Protein AF-A0A6M0AR07-F1 (afdb_monomer)

Nearest PDB structures (foldseek):
  4bjn-assembly4_E  TM=3.474E-01  e=8.099E+00  Melampsora lini

Secondary structure (DSSP, 8-state):
----PPPPHHHHHHHHHHHHHHTS-----GGGGSS-HHHHHHHHHHGGG---S-HHHHHHHHHHHHSS-HHHHTT--SSPPPHHHHHHHHTTS---------

Foldseek 3Di:
DDPPDPDDPLRVVLVVVLVVQLPDDDPDDDPLPPAPSSLLVLLLVVVVVDPDPWSVVQQVVCCVVPVGGCSCPRNNRPDHDGPVSSVVVVVPDDPPDPPPPD

Radius of gyration: 15.18 Å; Cα contacts (8 Å, |Δi|>4): 70; chains: 1; bounding box: 34×40×38 Å

Structure (mmCIF, N/CA/C/O backbone):
data_AF-A0A6M0AR07-F1
#
_entry.id   AF-A0A6M0AR07-F1
#
loop_
_atom_site.group_PDB
_atom_site.id
_atom_site.type_symbol
_atom_site.label_atom_id
_atom_site.label_alt_id
_atom_site.label_comp_id
_atom_site.label_asym_id
_atom_site.label_entity_id
_atom_site.label_seq_id
_atom_site.pdbx_PDB_ins_code
_atom_site.Cartn_x
_atom_site.Cartn_y
_atom_site.Cartn_z
_atom_site.occupancy
_atom_site.B_iso_or_equiv
_atom_site.auth_seq_id
_atom_site.auth_comp_id
_atom_site.auth_asym_id
_atom_site.auth_atom_id
_atom_site.pdbx_PDB_model_num
ATOM 1 N N . MET A 1 1 ? -13.745 -26.220 -15.685 1.00 47.22 1 MET A N 1
ATOM 2 C CA . MET A 1 1 ? -12.640 -25.363 -16.169 1.00 47.22 1 MET A CA 1
ATOM 3 C C . MET A 1 1 ? -13.004 -23.914 -15.876 1.00 47.22 1 MET A C 1
ATOM 5 O O . MET A 1 1 ? -14.04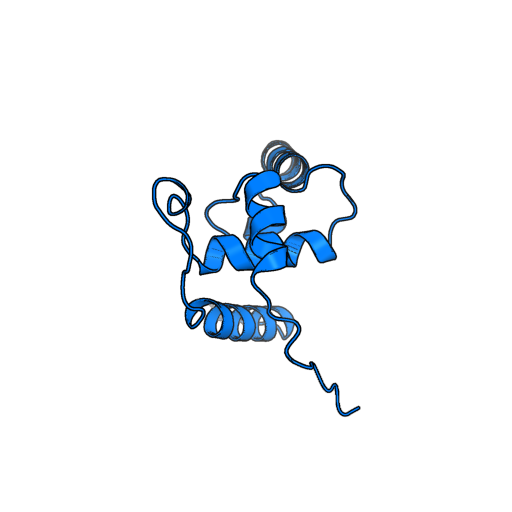8 -23.478 -16.341 1.00 47.22 1 MET A O 1
ATOM 9 N N . LYS A 1 2 ? -12.243 -23.192 -15.040 1.00 52.19 2 LYS A N 1
ATOM 10 C CA . LYS A 1 2 ? -12.496 -21.760 -14.802 1.00 52.19 2 LYS A CA 1
ATOM 11 C C . LYS A 1 2 ? -11.898 -20.974 -15.968 1.00 52.19 2 LYS A C 1
ATOM 13 O O . LYS A 1 2 ? -10.707 -21.097 -16.232 1.00 52.19 2 LYS A O 1
ATOM 18 N N . LEU A 1 3 ? -12.732 -20.218 -16.676 1.00 54.12 3 LEU A N 1
ATOM 19 C CA . LEU A 1 3 ? -12.303 -19.335 -17.754 1.00 54.12 3 LEU A CA 1
ATOM 20 C C . LEU A 1 3 ? -11.432 -18.227 -17.142 1.00 54.12 3 LEU A C 1
ATOM 22 O O . LEU A 1 3 ? -11.945 -17.340 -16.461 1.00 54.12 3 LEU A O 1
ATOM 26 N N . HIS A 1 4 ? -10.114 -18.299 -17.329 1.00 63.59 4 HIS A N 1
ATOM 27 C CA . HIS A 1 4 ? -9.230 -17.199 -16.960 1.00 63.59 4 HIS A CA 1
ATOM 28 C C . HIS A 1 4 ? -9.458 -16.063 -17.953 1.00 63.59 4 HIS A C 1
ATOM 30 O O . HIS A 1 4 ? -9.007 -16.118 -19.095 1.00 63.59 4 HIS A O 1
ATOM 36 N N . LYS A 1 5 ? -10.207 -15.045 -17.521 1.00 73.19 5 LYS A N 1
ATOM 37 C CA . LYS A 1 5 ? -10.316 -13.791 -18.262 1.00 73.19 5 LYS A CA 1
ATOM 38 C C . LYS A 1 5 ? -8.907 -13.188 -18.358 1.00 73.19 5 LYS A C 1
ATOM 40 O O . LYS A 1 5 ? -8.236 -13.119 -17.324 1.00 73.19 5 LYS A O 1
ATOM 45 N N . PRO A 1 6 ? -8.445 -12.779 -19.552 1.00 74.88 6 PRO A N 1
ATOM 46 C CA . PRO A 1 6 ? -7.173 -12.085 -19.659 1.00 74.88 6 PRO A CA 1
ATOM 47 C C . PRO A 1 6 ? -7.211 -10.822 -18.782 1.00 74.88 6 PRO A C 1
ATOM 49 O O . PRO A 1 6 ? -8.274 -10.193 -18.685 1.00 74.88 6 PRO A O 1
ATOM 52 N N . PRO A 1 7 ? -6.096 -10.476 -18.115 1.00 77.81 7 PRO A N 1
ATOM 53 C CA . PRO A 1 7 ? -6.031 -9.291 -17.270 1.00 77.81 7 PRO A CA 1
ATOM 54 C C . PRO A 1 7 ? -6.448 -8.056 -18.071 1.00 77.81 7 PRO A C 1
ATOM 56 O O . PRO A 1 7 ? -6.111 -7.924 -19.250 1.00 77.81 7 PRO A O 1
ATOM 59 N N . GLY A 1 8 ? -7.217 -7.168 -17.441 1.00 87.06 8 GLY A N 1
ATOM 60 C CA . GLY A 1 8 ? -7.562 -5.899 -18.066 1.00 87.06 8 GLY A CA 1
ATOM 61 C C . GLY A 1 8 ? -6.321 -5.023 -18.226 1.00 87.06 8 GLY A C 1
ATOM 62 O O . GLY A 1 8 ? -5.319 -5.213 -17.538 1.00 87.06 8 GLY A O 1
ATOM 63 N N . LEU A 1 9 ? -6.403 -4.005 -19.087 1.00 86.81 9 LEU A N 1
ATOM 64 C CA . LEU A 1 9 ? -5.317 -3.035 -19.287 1.00 86.81 9 LEU A CA 1
ATOM 65 C C . LEU A 1 9 ? -4.817 -2.442 -17.959 1.00 86.81 9 LEU A C 1
ATOM 67 O O . LEU A 1 9 ? -3.615 -2.296 -17.753 1.00 86.81 9 LEU A O 1
ATOM 71 N N . PHE A 1 10 ? -5.740 -2.136 -17.046 1.00 81.88 10 PHE A N 1
ATOM 72 C CA . PHE A 1 10 ? -5.403 -1.626 -15.722 1.00 81.88 10 PHE A CA 1
ATOM 73 C C . PHE A 1 10 ? -4.556 -2.623 -14.919 1.00 81.88 10 PHE A C 1
ATOM 75 O O . PHE A 1 10 ? -3.511 -2.247 -14.394 1.00 81.88 10 PHE A O 1
ATOM 82 N N . ASP A 1 11 ? -4.944 -3.900 -14.898 1.00 80.62 11 ASP A N 1
ATOM 83 C CA . ASP A 1 11 ? -4.202 -4.956 -14.202 1.00 80.62 11 ASP A CA 1
ATOM 84 C C . ASP A 1 11 ? -2.794 -5.124 -14.790 1.00 80.62 11 ASP A C 1
ATOM 86 O O . ASP A 1 11 ? -1.820 -5.286 -14.053 1.00 80.62 11 ASP A O 1
ATOM 90 N N . THR A 1 12 ? -2.661 -5.028 -16.118 1.00 86.75 12 THR A N 1
ATOM 91 C CA . THR A 1 12 ? -1.363 -5.066 -16.806 1.00 86.75 12 THR A CA 1
ATOM 92 C C . THR A 1 12 ? -0.472 -3.892 -16.401 1.00 86.75 12 THR A C 1
ATOM 94 O O . THR A 1 12 ? 0.696 -4.100 -16.065 1.00 86.75 12 THR A O 1
ATOM 97 N N . ILE A 1 13 ? -1.014 -2.670 -16.384 1.00 86.38 13 ILE A N 1
ATOM 98 C CA . ILE A 1 13 ? -0.274 -1.462 -15.990 1.00 86.38 13 ILE A CA 1
ATOM 99 C C . ILE A 1 13 ? 0.162 -1.557 -14.526 1.00 86.38 13 ILE A C 1
ATOM 101 O O . ILE A 1 13 ? 1.333 -1.330 -14.218 1.00 86.38 13 ILE A O 1
ATOM 105 N N . VAL A 1 14 ? -0.748 -1.944 -13.627 1.00 83.00 14 VAL A N 1
ATOM 106 C CA . VAL A 1 14 ? -0.440 -2.124 -12.203 1.00 83.00 14 VAL A CA 1
ATOM 107 C C . VAL A 1 14 ? 0.623 -3.204 -12.023 1.00 83.00 14 VAL A C 1
ATOM 109 O O . VAL A 1 14 ? 1.587 -2.986 -11.295 1.00 83.00 14 VAL A O 1
ATOM 112 N N . SER A 1 15 ? 0.523 -4.338 -12.720 1.00 84.56 15 SER A N 1
ATOM 113 C CA . SER A 1 15 ? 1.524 -5.408 -12.644 1.00 84.56 15 SER A CA 1
ATOM 114 C C . SER A 1 15 ? 2.910 -4.950 -13.106 1.00 84.56 15 SER A C 1
ATOM 116 O O . SER A 1 15 ? 3.908 -5.255 -12.450 1.00 84.56 15 SER A O 1
ATOM 118 N N . TYR A 1 16 ? 2.999 -4.207 -14.212 1.00 86.19 16 TYR A N 1
ATOM 119 C CA . TYR A 1 16 ? 4.270 -3.651 -14.683 1.00 86.19 16 TYR A CA 1
ATOM 120 C C . TYR A 1 16 ? 4.855 -2.661 -13.670 1.00 86.19 16 TYR A C 1
ATOM 122 O O . TYR A 1 16 ? 6.032 -2.744 -13.311 1.00 86.19 16 TYR A O 1
ATOM 130 N N . PHE A 1 17 ? 4.014 -1.770 -13.145 1.00 84.12 17 PHE A N 1
ATOM 131 C CA . PHE A 1 17 ? 4.416 -0.798 -12.138 1.00 84.12 17 PHE A CA 1
ATOM 132 C C . PHE A 1 17 ? 4.928 -1.479 -10.863 1.00 84.12 17 PHE A C 1
ATOM 134 O O . PHE A 1 17 ? 6.007 -1.143 -10.381 1.00 84.12 17 PHE A O 1
ATOM 141 N N . ARG A 1 18 ? 4.232 -2.510 -10.366 1.00 83.31 18 ARG A N 1
ATOM 142 C CA . ARG A 1 18 ? 4.674 -3.329 -9.223 1.00 83.31 18 ARG A CA 1
ATOM 143 C C . ARG A 1 18 ? 6.048 -3.950 -9.450 1.00 83.31 18 ARG A C 1
ATOM 145 O O . ARG A 1 18 ? 6.899 -3.885 -8.565 1.00 83.31 18 ARG A O 1
ATOM 152 N N . SER A 1 19 ? 6.287 -4.5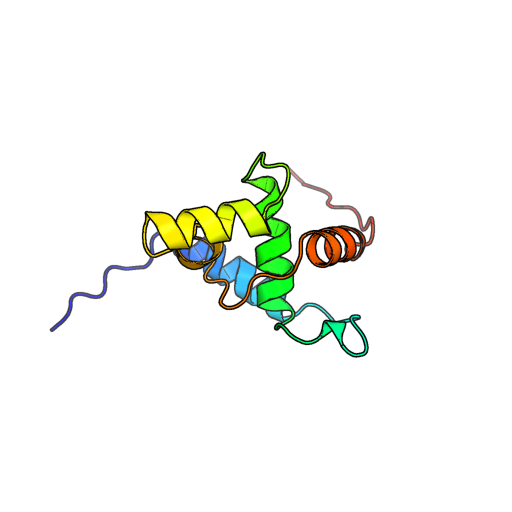11 -10.635 1.00 85.00 19 SER A N 1
ATOM 153 C CA . SER A 1 19 ? 7.595 -5.066 -11.006 1.00 85.00 19 SER A CA 1
ATOM 154 C C . SER A 1 19 ? 8.700 -4.009 -10.996 1.00 85.00 19 SER A C 1
ATOM 156 O O . SER A 1 19 ? 9.782 -4.269 -10.473 1.00 85.00 19 SER A O 1
ATOM 158 N N . CYS A 1 20 ? 8.419 -2.799 -11.487 1.00 85.19 20 CYS A N 1
ATOM 159 C CA . CYS A 1 20 ? 9.350 -1.675 -11.396 1.00 85.19 20 CYS A CA 1
ATOM 160 C C . CYS A 1 20 ? 9.644 -1.308 -9.930 1.00 85.19 20 CYS A C 1
ATOM 162 O O . CYS A 1 20 ? 10.805 -1.214 -9.532 1.00 85.19 20 CYS A O 1
ATOM 164 N N . LEU A 1 21 ? 8.612 -1.201 -9.085 1.00 82.69 21 LEU A N 1
ATOM 165 C CA . LEU A 1 21 ? 8.765 -0.837 -7.673 1.00 82.69 21 LEU A CA 1
ATOM 166 C C . LEU A 1 21 ? 9.558 -1.868 -6.855 1.00 82.69 21 LEU A C 1
ATOM 168 O O . LEU A 1 21 ? 10.295 -1.485 -5.948 1.00 82.69 21 LEU A O 1
ATOM 172 N N . LYS A 1 22 ? 9.466 -3.161 -7.189 1.00 80.38 22 LYS A N 1
ATOM 173 C CA . LYS A 1 22 ? 10.281 -4.220 -6.566 1.00 80.38 22 LYS A CA 1
ATOM 174 C C . LYS A 1 22 ? 11.784 -4.030 -6.782 1.00 80.38 22 LYS A C 1
ATOM 176 O O . LYS A 1 22 ? 12.568 -4.474 -5.950 1.00 80.38 22 LYS A O 1
ATOM 181 N N . SER A 1 23 ? 12.181 -3.383 -7.879 1.00 82.06 23 SER A N 1
ATOM 182 C CA . SER A 1 23 ? 13.590 -3.122 -8.200 1.00 82.06 23 SER A CA 1
ATOM 183 C C . SER A 1 23 ? 14.184 -1.931 -7.435 1.00 82.06 23 SER A C 1
ATOM 185 O O . SER A 1 23 ? 15.396 -1.713 -7.471 1.00 82.06 23 SER A O 1
ATOM 187 N N . LEU A 1 24 ? 13.355 -1.160 -6.717 1.00 81.81 24 LEU A N 1
ATOM 188 C CA . LEU A 1 24 ? 13.816 0.003 -5.970 1.00 81.81 24 LEU A CA 1
ATOM 189 C C . LEU A 1 24 ? 14.721 -0.404 -4.808 1.00 81.81 24 LEU A C 1
ATOM 191 O O . LEU A 1 24 ? 14.384 -1.253 -3.982 1.00 81.81 24 LEU A O 1
ATOM 195 N N . THR A 1 25 ? 15.857 0.282 -4.688 1.00 83.12 25 THR A N 1
ATOM 196 C CA . THR A 1 25 ? 16.735 0.142 -3.527 1.00 83.12 25 THR A CA 1
ATOM 197 C C . THR A 1 25 ? 16.016 0.606 -2.260 1.00 83.12 25 THR A C 1
ATOM 199 O O . THR A 1 25 ? 15.711 1.791 -2.101 1.00 83.12 25 THR A O 1
ATOM 202 N N . ASP A 1 26 ? 15.797 -0.311 -1.317 1.00 85.81 26 ASP A N 1
ATOM 203 C CA . ASP A 1 26 ? 15.189 0.021 -0.029 1.00 85.81 26 ASP A CA 1
ATOM 204 C C . ASP A 1 26 ? 16.202 0.715 0.898 1.00 85.81 26 ASP A C 1
ATOM 206 O O . ASP A 1 26 ? 16.987 0.079 1.607 1.00 85.81 26 ASP A O 1
ATOM 210 N N . LYS A 1 27 ? 16.171 2.052 0.895 1.00 84.50 27 LYS A N 1
ATOM 211 C CA . LYS A 1 27 ? 17.014 2.908 1.746 1.00 84.50 27 LYS A CA 1
ATOM 212 C C . LYS A 1 27 ? 16.487 3.055 3.179 1.00 84.50 27 LYS A C 1
ATOM 214 O O . LYS A 1 27 ? 17.143 3.702 3.999 1.00 84.50 27 LYS A O 1
ATOM 219 N N . ARG A 1 28 ? 15.312 2.497 3.508 1.00 88.25 28 ARG A N 1
ATOM 220 C CA . ARG A 1 28 ? 14.738 2.594 4.859 1.00 88.25 28 ARG A CA 1
ATOM 221 C C . ARG A 1 28 ? 15.613 1.822 5.843 1.00 88.25 28 ARG A C 1
ATOM 223 O O . ARG A 1 28 ? 16.232 0.817 5.501 1.00 88.25 28 ARG A O 1
ATOM 230 N N . LYS A 1 29 ? 15.662 2.275 7.096 1.00 84.19 29 LYS A N 1
ATOM 231 C CA . LYS A 1 29 ? 16.472 1.665 8.164 1.00 84.19 29 LYS A CA 1
ATOM 232 C C . LYS A 1 29 ? 15.635 1.412 9.419 1.00 84.19 29 LYS A C 1
ATOM 234 O O . LYS A 1 29 ? 14.609 2.060 9.634 1.00 84.19 29 LYS A O 1
ATOM 239 N N . GLY A 1 30 ? 16.089 0.474 10.252 1.00 84.81 30 GLY A N 1
ATOM 240 C CA . GLY A 1 30 ? 15.479 0.163 11.548 1.00 84.81 30 GLY A CA 1
ATOM 241 C C . GLY A 1 30 ? 14.007 -0.253 11.449 1.00 84.81 30 GLY A C 1
ATOM 242 O O . GLY A 1 30 ? 13.612 -0.991 10.547 1.00 84.81 30 GLY A O 1
ATOM 243 N N . LYS A 1 31 ? 13.176 0.258 12.366 1.00 80.69 31 LYS A N 1
ATOM 244 C CA . LYS A 1 31 ? 11.745 -0.092 12.492 1.00 80.69 31 LYS A CA 1
ATOM 245 C C . LYS A 1 31 ? 10.873 0.333 11.294 1.00 80.69 31 LYS A C 1
ATOM 247 O O . LYS A 1 31 ? 9.719 -0.076 11.210 1.00 80.69 31 LYS A O 1
ATOM 252 N N . ASN A 1 32 ? 11.410 1.098 10.338 1.00 78.25 32 ASN A N 1
ATOM 253 C CA . ASN A 1 32 ? 10.692 1.532 9.132 1.00 78.25 32 ASN A CA 1
ATOM 254 C C . ASN A 1 32 ? 10.573 0.450 8.039 1.00 78.25 32 ASN A C 1
ATOM 256 O O . ASN A 1 32 ? 10.004 0.717 6.985 1.00 78.25 32 ASN A O 1
ATOM 260 N N . LYS A 1 33 ? 11.070 -0.770 8.289 1.00 84.12 33 LYS A N 1
ATOM 261 C CA . LYS A 1 33 ? 10.957 -1.934 7.389 1.00 84.12 33 LYS A CA 1
ATOM 262 C C . LYS A 1 33 ? 9.797 -2.886 7.722 1.00 84.12 33 LYS A C 1
ATOM 264 O O . LYS A 1 33 ? 9.797 -4.026 7.280 1.00 84.12 33 LYS A O 1
ATOM 269 N N . ARG A 1 34 ? 8.799 -2.438 8.495 1.00 85.00 34 ARG A N 1
ATOM 270 C CA . ARG A 1 34 ? 7.616 -3.253 8.855 1.00 85.00 34 ARG A CA 1
ATOM 271 C C . ARG A 1 34 ? 6.814 -3.743 7.635 1.00 85.00 34 ARG A C 1
ATOM 273 O O . ARG A 1 34 ? 6.121 -4.747 7.732 1.00 85.00 34 ARG A O 1
ATOM 280 N N . TYR A 1 35 ? 6.925 -3.042 6.509 1.00 85.00 35 TYR A N 1
ATOM 281 C CA . TYR A 1 35 ? 6.232 -3.335 5.254 1.00 85.00 35 TYR A CA 1
ATOM 282 C C . TYR A 1 35 ? 7.241 -3.451 4.113 1.00 85.00 35 TYR A C 1
ATOM 284 O O . TYR A 1 35 ? 8.299 -2.807 4.155 1.00 85.00 35 TYR A O 1
ATOM 292 N N . THR A 1 36 ? 6.908 -4.218 3.075 1.00 87.19 36 THR A N 1
ATOM 293 C CA . THR A 1 36 ? 7.770 -4.355 1.893 1.00 87.19 36 THR A CA 1
ATOM 294 C C . THR A 1 36 ? 7.978 -2.999 1.208 1.00 87.19 36 THR A C 1
ATOM 296 O O . THR A 1 36 ? 7.188 -2.068 1.386 1.00 87.19 36 THR A O 1
ATOM 299 N N . MET A 1 37 ? 9.078 -2.844 0.465 1.00 87.00 37 MET A N 1
ATOM 300 C CA . MET A 1 37 ? 9.325 -1.607 -0.290 1.00 87.00 37 MET A CA 1
ATOM 301 C C . MET A 1 37 ? 8.257 -1.402 -1.374 1.00 87.00 37 MET A C 1
ATOM 303 O O . MET A 1 37 ? 7.830 -0.275 -1.612 1.00 87.00 37 MET A O 1
ATOM 307 N N . GLU A 1 38 ? 7.770 -2.501 -1.952 1.00 86.44 38 GLU A N 1
ATOM 308 C CA . GLU A 1 38 ? 6.656 -2.530 -2.900 1.00 86.44 38 GLU A CA 1
ATOM 309 C C . GLU A 1 38 ? 5.364 -1.981 -2.276 1.00 86.44 38 GLU A C 1
ATOM 311 O O . GLU A 1 38 ? 4.816 -1.011 -2.795 1.00 86.44 38 GLU A O 1
ATOM 316 N N . ASP A 1 39 ? 4.913 -2.521 -1.135 1.00 86.00 39 ASP A N 1
ATOM 317 C CA . ASP A 1 39 ? 3.699 -2.043 -0.447 1.00 86.00 39 ASP A CA 1
ATOM 318 C C . ASP A 1 39 ? 3.814 -0.558 -0.077 1.00 86.00 39 ASP A C 1
ATOM 320 O O . ASP A 1 39 ? 2.854 0.211 -0.183 1.00 86.00 39 ASP A O 1
ATOM 324 N N . ALA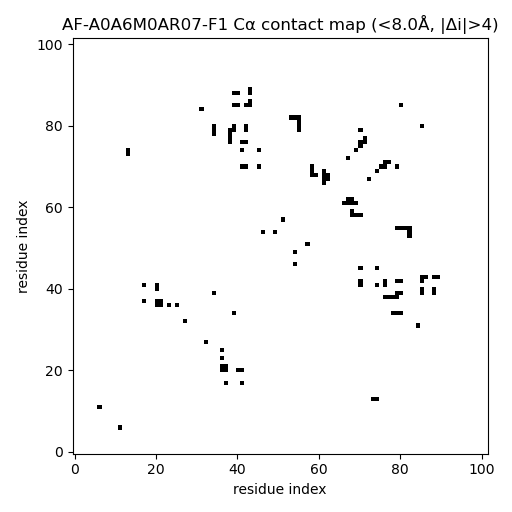 A 1 40 ? 5.009 -0.139 0.341 1.00 87.81 40 ALA A N 1
ATOM 325 C CA . ALA A 1 40 ? 5.275 1.229 0.744 1.00 87.81 40 ALA A CA 1
ATOM 326 C C . ALA A 1 40 ? 5.207 2.204 -0.445 1.00 87.81 40 ALA A C 1
ATOM 328 O O . ALA A 1 40 ? 4.564 3.250 -0.349 1.00 87.81 40 ALA A O 1
ATOM 329 N N . ALA A 1 41 ? 5.825 1.849 -1.572 1.00 87.12 41 ALA A N 1
ATOM 330 C CA . ALA A 1 41 ? 5.814 2.666 -2.779 1.00 87.12 41 ALA A CA 1
ATOM 331 C C . ALA A 1 41 ? 4.433 2.700 -3.455 1.00 87.12 41 ALA A C 1
ATOM 333 O O . ALA A 1 41 ? 3.984 3.771 -3.858 1.00 87.12 41 ALA A O 1
ATOM 334 N N . LEU A 1 42 ? 3.715 1.571 -3.505 1.00 87.31 42 LEU A N 1
ATOM 335 C CA . LEU A 1 42 ? 2.332 1.520 -3.996 1.00 87.31 42 LEU A CA 1
ATOM 336 C C . LEU A 1 42 ? 1.398 2.385 -3.145 1.00 87.31 42 LEU A C 1
ATOM 338 O O . LEU A 1 42 ? 0.558 3.104 -3.682 1.00 87.31 42 LEU A O 1
ATOM 342 N N . SER A 1 43 ? 1.573 2.370 -1.821 1.00 84.69 43 SER A N 1
ATOM 343 C CA . SER A 1 43 ? 0.801 3.233 -0.920 1.00 84.69 43 SER A CA 1
ATOM 344 C C . SER A 1 43 ? 1.084 4.715 -1.167 1.00 84.69 43 SER A C 1
ATOM 346 O O . SER A 1 43 ? 0.157 5.519 -1.183 1.00 84.69 43 SER A O 1
ATOM 348 N N . ALA A 1 44 ? 2.347 5.084 -1.402 1.00 85.12 44 ALA A N 1
ATOM 349 C CA . ALA A 1 44 ? 2.709 6.458 -1.742 1.00 85.12 44 ALA A CA 1
ATOM 350 C C . ALA A 1 44 ? 2.139 6.902 -3.093 1.00 85.12 44 ALA A C 1
ATOM 352 O O . ALA A 1 44 ? 1.674 8.034 -3.212 1.00 85.12 44 ALA A O 1
ATOM 353 N N . PHE A 1 45 ? 2.110 6.003 -4.078 1.00 82.81 45 PHE A N 1
ATOM 354 C CA . PHE A 1 45 ? 1.464 6.252 -5.361 1.00 82.81 45 PHE A CA 1
ATOM 355 C C . PHE A 1 45 ? -0.051 6.455 -5.214 1.00 82.81 45 PHE A C 1
ATOM 357 O O . PHE A 1 45 ? -0.611 7.374 -5.806 1.00 82.81 45 PHE A O 1
ATOM 364 N N . GLY A 1 46 ? -0.707 5.656 -4.367 1.00 77.88 46 GLY A N 1
ATOM 365 C CA . GLY A 1 46 ? -2.144 5.756 -4.109 1.00 77.88 46 GLY A CA 1
ATOM 366 C C . GLY A 1 46 ? -2.598 7.140 -3.630 1.00 77.88 46 GLY A C 1
ATOM 367 O O . GLY A 1 46 ? -3.704 7.557 -3.968 1.00 77.88 46 GLY A O 1
ATOM 368 N N . VAL A 1 47 ? -1.739 7.886 -2.922 1.00 76.81 47 VAL A N 1
ATOM 369 C CA . VAL A 1 47 ? -2.040 9.254 -2.460 1.00 76.81 47 VAL A CA 1
ATOM 370 C C . VAL A 1 47 ? -2.343 10.209 -3.615 1.00 76.81 47 VAL A C 1
ATOM 372 O O . VAL A 1 47 ? -3.210 11.065 -3.464 1.00 76.81 47 VAL A O 1
ATOM 375 N N . PHE A 1 48 ? -1.704 10.050 -4.780 1.00 74.38 48 PHE A N 1
ATOM 376 C CA . PHE A 1 48 ? -1.968 10.909 -5.944 1.00 74.38 48 PHE A CA 1
A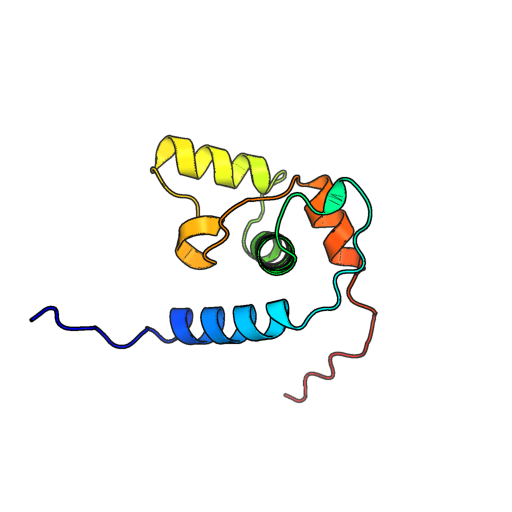TOM 377 C C . PHE A 1 48 ? -3.406 10.783 -6.471 1.00 74.38 48 PHE A C 1
ATOM 379 O O . PHE A 1 48 ? -3.896 11.694 -7.133 1.00 74.38 48 PHE A O 1
ATOM 386 N N . PHE A 1 49 ? -4.097 9.685 -6.152 1.00 68.94 49 PHE A N 1
ATOM 387 C CA . PHE A 1 49 ? -5.455 9.395 -6.620 1.00 68.94 49 PHE A CA 1
ATOM 388 C C . PHE A 1 49 ? -6.528 9.663 -5.563 1.00 68.94 49 PHE A C 1
ATOM 390 O O . PHE A 1 49 ? -7.717 9.507 -5.834 1.00 68.94 49 PHE A O 1
ATOM 397 N N . THR A 1 50 ? -6.137 10.060 -4.352 1.00 64.75 50 THR A N 1
ATOM 398 C CA . THR A 1 50 ? -7.062 10.260 -3.233 1.00 64.75 50 THR A CA 1
ATOM 399 C C . THR A 1 50 ? -6.845 11.632 -2.605 1.00 64.75 50 THR A C 1
ATOM 401 O O . THR A 1 50 ? -5.863 11.854 -1.898 1.00 64.75 50 THR A O 1
ATOM 404 N N . GLN A 1 51 ? -7.784 12.554 -2.813 1.00 65.06 51 GLN A N 1
ATOM 405 C CA . GLN A 1 51 ? -7.771 13.880 -2.186 1.00 65.06 51 GLN A CA 1
ATOM 406 C C . GLN A 1 51 ? -8.315 13.804 -0.753 1.00 65.06 51 GLN A C 1
ATOM 408 O O . GLN A 1 51 ? -9.402 14.289 -0.450 1.00 65.06 51 GLN A O 1
ATOM 413 N N . THR A 1 52 ? -7.584 13.135 0.136 1.00 70.00 52 THR A N 1
ATOM 414 C CA . THR A 1 52 ? -7.994 12.949 1.535 1.00 70.00 52 THR A CA 1
ATOM 415 C C . THR A 1 52 ? -6.895 13.410 2.490 1.00 70.00 52 THR A C 1
ATOM 417 O O . THR A 1 52 ? -5.734 13.081 2.243 1.00 70.00 52 THR A O 1
ATOM 420 N N . PRO A 1 53 ? -7.222 14.084 3.613 1.00 76.31 53 PRO A N 1
ATOM 421 C CA . PRO A 1 53 ? -6.223 14.551 4.585 1.00 76.31 53 PRO A CA 1
ATOM 422 C C . PRO A 1 53 ? -5.352 13.437 5.194 1.00 76.31 53 PRO A C 1
ATOM 424 O O . PRO A 1 53 ? -4.208 13.674 5.581 1.00 76.31 53 PRO A O 1
ATOM 427 N N . SER A 1 54 ? -5.884 12.213 5.270 1.00 85.88 54 SER A N 1
ATOM 428 C CA . SER A 1 54 ? -5.160 11.007 5.673 1.00 85.88 54 SER A CA 1
ATOM 429 C C . SER A 1 54 ? -5.532 9.863 4.738 1.00 85.88 54 SER A C 1
ATOM 431 O O . SER A 1 54 ? -6.681 9.413 4.712 1.00 85.88 54 SER A O 1
ATOM 433 N N . PHE A 1 55 ? -4.541 9.387 3.987 1.00 87.00 55 PHE A N 1
ATOM 434 C CA . PHE A 1 55 ? -4.684 8.226 3.122 1.00 87.00 55 PHE A CA 1
ATOM 435 C C . PHE A 1 55 ? -4.990 6.991 3.961 1.00 87.00 55 PHE A C 1
ATOM 437 O O . PHE A 1 55 ? -5.948 6.274 3.683 1.00 87.00 55 PHE A O 1
ATOM 444 N N . LEU A 1 56 ? -4.228 6.773 5.039 1.00 90.00 56 LEU A N 1
ATOM 445 C CA . LEU A 1 56 ? -4.410 5.598 5.887 1.00 90.00 56 LEU A CA 1
ATOM 446 C C . LEU A 1 56 ? -5.807 5.562 6.523 1.00 90.00 56 LEU A C 1
ATOM 448 O O . LEU A 1 56 ? -6.442 4.507 6.535 1.00 90.00 56 LEU A O 1
ATOM 452 N N . ALA A 1 57 ? -6.300 6.691 7.043 1.00 89.75 57 ALA A N 1
ATOM 453 C CA . ALA A 1 57 ? -7.631 6.750 7.642 1.00 89.75 57 ALA A CA 1
ATOM 454 C C . ALA A 1 57 ? -8.721 6.455 6.607 1.00 89.75 57 ALA A C 1
ATOM 456 O O . ALA A 1 57 ? -9.630 5.673 6.887 1.00 89.75 57 ALA A O 1
ATOM 457 N N . TYR A 1 58 ? -8.594 7.012 5.400 1.00 90.19 58 TYR A N 1
ATOM 458 C CA . TYR A 1 58 ? -9.547 6.776 4.323 1.00 90.19 58 TYR A CA 1
ATOM 459 C C . TYR A 1 58 ? -9.591 5.303 3.892 1.00 90.19 58 TYR A C 1
ATOM 461 O O . TYR A 1 58 ? -10.673 4.720 3.807 1.00 90.19 58 TYR A O 1
ATOM 469 N N . GLN A 1 59 ? -8.430 4.665 3.695 1.00 92.50 59 GLN A N 1
ATOM 470 C CA . GLN A 1 59 ? -8.378 3.246 3.325 1.00 92.50 59 GLN A CA 1
ATOM 471 C C . GLN A 1 59 ? -8.960 2.352 4.432 1.00 92.50 59 GLN A C 1
ATOM 473 O O . GLN A 1 59 ? -9.756 1.463 4.139 1.00 92.50 59 GLN A O 1
ATOM 478 N N . ARG A 1 60 ? -8.657 2.634 5.709 1.00 92.81 60 ARG A N 1
ATOM 479 C CA . ARG A 1 60 ? -9.232 1.904 6.857 1.00 92.81 60 ARG A CA 1
ATOM 480 C C . ARG A 1 60 ? -10.745 2.067 6.964 1.00 92.81 60 ARG A C 1
ATOM 482 O O . ARG A 1 60 ? -11.450 1.110 7.271 1.00 92.81 60 ARG A O 1
ATOM 489 N N . GLN A 1 61 ? -11.260 3.271 6.725 1.00 92.75 61 GLN A N 1
ATOM 490 C CA . GLN A 1 61 ? -12.701 3.512 6.713 1.00 92.75 61 GLN A CA 1
ATOM 491 C C . GLN A 1 61 ? -13.381 2.739 5.577 1.00 92.75 61 GLN A C 1
ATOM 493 O O . GLN A 1 61 ? -14.459 2.173 5.771 1.00 92.75 61 GLN A O 1
ATOM 498 N N . MET A 1 62 ? -12.758 2.696 4.399 1.00 91.50 62 MET A N 1
ATOM 499 C CA . MET A 1 62 ? -13.273 1.942 3.262 1.00 91.50 62 MET A CA 1
ATOM 500 C C . MET A 1 62 ? -13.287 0.439 3.545 1.00 91.50 62 MET A C 1
ATOM 502 O O . MET A 1 62 ? -14.313 -0.198 3.340 1.00 91.50 62 MET A O 1
ATOM 506 N N . GLU A 1 63 ? -12.213 -0.103 4.118 1.00 92.62 63 GLU A N 1
ATOM 507 C CA . GLU A 1 63 ? -12.153 -1.504 4.542 1.00 92.62 63 GLU A CA 1
ATOM 508 C C . GLU A 1 63 ? -13.241 -1.827 5.577 1.00 92.62 63 GLU A C 1
ATOM 510 O O . GLU A 1 63 ? -13.979 -2.795 5.414 1.00 92.62 63 GLU A O 1
ATOM 515 N N . LYS A 1 64 ? -13.446 -0.963 6.582 1.00 93.12 64 LYS A N 1
ATOM 516 C CA . LYS A 1 64 ? -14.513 -1.143 7.582 1.00 93.12 64 LYS A CA 1
ATOM 517 C C . LYS A 1 64 ? -15.924 -1.095 6.981 1.00 93.12 64 LYS A C 1
ATOM 519 O O . LYS A 1 64 ? -16.810 -1.791 7.462 1.00 93.12 64 LYS A O 1
ATOM 524 N N . SER A 1 65 ? -16.155 -0.243 5.982 1.00 92.12 65 SER A N 1
ATOM 525 C CA . SER A 1 65 ? -17.493 -0.021 5.408 1.00 92.12 65 SER A CA 1
ATOM 526 C C . SER A 1 65 ? -17.832 -0.944 4.237 1.00 92.12 65 SER A C 1
ATOM 528 O O . SER A 1 65 ? -19.006 -1.225 4.017 1.00 92.12 65 SER A O 1
ATOM 530 N N . LYS A 1 66 ? -16.830 -1.406 3.484 1.00 90.31 66 LYS A N 1
ATOM 531 C CA . LYS A 1 66 ? -17.000 -2.162 2.231 1.00 90.31 66 LYS A CA 1
ATOM 532 C C . LYS A 1 66 ? -16.264 -3.504 2.209 1.00 90.31 66 LYS A C 1
ATOM 534 O O . LYS A 1 66 ? -16.349 -4.218 1.216 1.00 90.31 66 LYS A O 1
ATOM 539 N N . GLY A 1 67 ? -15.519 -3.842 3.261 1.00 91.06 67 GLY A N 1
ATOM 540 C CA . GLY A 1 67 ? -14.731 -5.073 3.373 1.00 91.06 67 GLY A CA 1
ATOM 541 C C . GLY A 1 67 ? -13.379 -5.037 2.655 1.00 91.06 67 GLY A C 1
ATOM 542 O O . GLY A 1 67 ? -12.530 -5.874 2.938 1.00 91.06 67 GLY A O 1
ATOM 543 N N . LEU A 1 68 ? -13.158 -4.073 1.755 1.00 89.25 68 LEU A N 1
ATOM 544 C CA . LEU A 1 68 ? -11.904 -3.866 1.029 1.00 89.25 68 LEU A CA 1
ATOM 545 C C . LEU A 1 68 ? -11.657 -2.373 0.802 1.00 89.25 68 LEU A C 1
ATOM 547 O O . LEU A 1 68 ? -12.595 -1.587 0.665 1.00 89.25 68 LEU A O 1
ATOM 551 N N . SER A 1 69 ? -10.385 -1.997 0.731 1.00 92.44 69 SER A N 1
ATOM 552 C CA . SER A 1 69 ? -9.923 -0.646 0.411 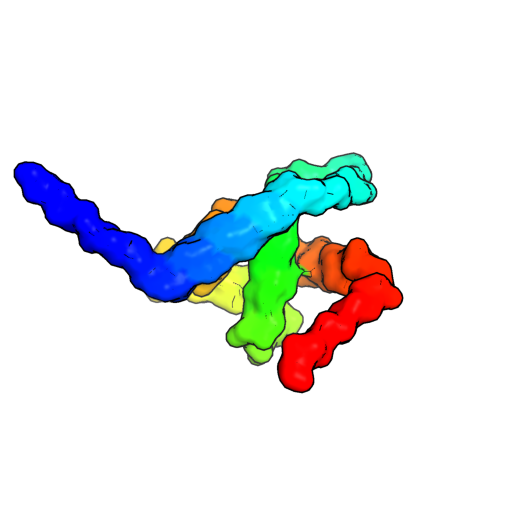1.00 92.44 69 SER A CA 1
ATOM 553 C C . SER A 1 69 ? -9.414 -0.538 -1.031 1.00 92.44 69 SER A C 1
ATOM 555 O O . SER A 1 69 ? -8.999 -1.535 -1.623 1.00 92.44 69 SER A O 1
ATOM 557 N N . ASN A 1 70 ? -9.362 0.678 -1.585 1.00 88.69 70 ASN A N 1
ATOM 558 C CA . ASN A 1 70 ? -8.760 0.928 -2.901 1.00 88.69 70 ASN A CA 1
ATOM 559 C C . ASN A 1 70 ? -7.285 0.499 -2.942 1.00 88.69 70 ASN A C 1
ATOM 561 O O . ASN A 1 70 ? -6.814 -0.007 -3.958 1.00 88.69 70 ASN A O 1
ATOM 565 N N . ALA A 1 71 ? -6.553 0.677 -1.837 1.00 88.00 71 ALA A N 1
ATOM 566 C CA . ALA A 1 71 ? -5.171 0.217 -1.718 1.00 88.00 71 ALA A CA 1
ATOM 567 C C . ALA A 1 71 ? -5.052 -1.300 -1.951 1.00 88.00 71 ALA A C 1
ATOM 569 O O . ALA A 1 71 ? -4.157 -1.743 -2.671 1.00 88.00 71 ALA A 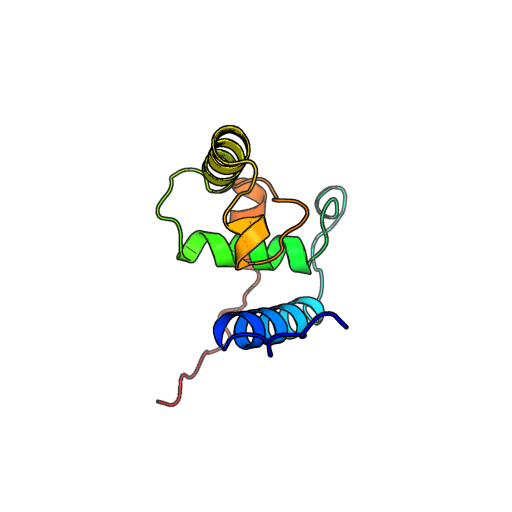O 1
ATOM 570 N N . GLN A 1 72 ? -5.983 -2.086 -1.408 1.00 90.00 72 GLN A N 1
ATOM 571 C CA . GLN A 1 72 ? -6.027 -3.536 -1.599 1.00 90.00 72 GLN A CA 1
ATOM 572 C C . GLN A 1 72 ? -6.540 -3.914 -2.993 1.00 90.00 72 GLN A C 1
ATOM 574 O O . GLN A 1 72 ? -5.918 -4.725 -3.668 1.00 90.00 72 GLN A O 1
ATOM 579 N N . SER A 1 73 ? -7.653 -3.339 -3.452 1.00 87.38 73 SER A N 1
ATOM 580 C CA . SER A 1 73 ? -8.314 -3.802 -4.678 1.00 87.38 73 SER A CA 1
ATOM 581 C C . SER A 1 73 ? -7.671 -3.291 -5.967 1.00 87.38 73 SER A C 1
ATOM 583 O O . SER A 1 73 ? -7.598 -4.038 -6.935 1.00 87.38 73 SER A O 1
ATOM 585 N N . LEU A 1 74 ? -7.213 -2.035 -6.000 1.00 84.12 74 LEU A N 1
ATOM 586 C CA . LEU A 1 74 ? -6.650 -1.422 -7.210 1.00 84.12 74 LEU A CA 1
ATOM 587 C C . LEU A 1 74 ? -5.143 -1.628 -7.311 1.00 84.12 74 LEU A C 1
ATOM 589 O O . LEU A 1 74 ? -4.611 -1.806 -8.401 1.00 84.12 74 LEU A O 1
ATOM 593 N N . PHE A 1 75 ? -4.448 -1.584 -6.176 1.00 83.31 75 PHE A N 1
ATOM 594 C CA . PHE A 1 75 ? -2.986 -1.595 -6.151 1.00 83.31 75 PHE A CA 1
ATOM 595 C C . PHE A 1 75 ? -2.414 -2.883 -5.547 1.00 83.31 75 PHE A C 1
ATOM 597 O O . PHE A 1 75 ? -1.230 -3.168 -5.725 1.00 83.31 75 PHE A O 1
ATOM 604 N N . GLY A 1 76 ? -3.238 -3.696 -4.874 1.00 84.50 76 GLY A N 1
ATOM 605 C CA . GLY A 1 76 ? -2.823 -4.935 -4.215 1.00 84.50 76 GLY A CA 1
ATOM 606 C C . GLY A 1 76 ? -1.805 -4.710 -3.098 1.00 84.50 76 GLY A C 1
ATOM 607 O O . GLY A 1 76 ? -0.860 -5.491 -2.964 1.00 84.50 76 GLY A O 1
ATOM 608 N N . VAL A 1 77 ? -1.965 -3.617 -2.349 1.00 88.44 77 VAL A N 1
ATOM 609 C CA . VAL A 1 77 ? -1.205 -3.325 -1.131 1.00 88.44 77 VAL A CA 1
ATOM 610 C C . VAL A 1 77 ? -1.696 -4.239 -0.015 1.00 88.44 77 VAL A C 1
ATOM 612 O O . VAL A 1 77 ? -2.885 -4.244 0.303 1.00 88.44 77 VAL A O 1
ATOM 615 N N . HIS A 1 78 ? -0.781 -4.973 0.615 1.00 88.12 78 HIS A N 1
ATOM 616 C CA . HIS A 1 78 ? -1.128 -5.890 1.707 1.00 88.12 78 HIS A CA 1
ATOM 617 C C . HIS A 1 78 ? -1.089 -5.205 3.070 1.00 88.12 78 HIS A C 1
ATOM 619 O O . HIS A 1 78 ? -1.874 -5.526 3.959 1.00 88.12 78 HIS A O 1
ATOM 625 N N . GLN A 1 79 ? -0.165 -4.260 3.249 1.00 88.06 79 GLN A N 1
ATOM 626 C CA . GLN A 1 79 ? -0.029 -3.501 4.483 1.00 88.06 79 GLN A CA 1
ATOM 627 C C . GLN A 1 79 ? 0.225 -2.025 4.180 1.00 88.06 79 GLN A C 1
ATOM 629 O O . GLN A 1 79 ? 1.204 -1.670 3.526 1.00 88.06 79 GLN A O 1
ATOM 634 N N . ILE A 1 80 ? -0.657 -1.164 4.683 1.00 89.12 80 ILE A N 1
ATOM 635 C CA . ILE A 1 80 ? -0.639 0.273 4.397 1.00 89.12 80 ILE A CA 1
ATOM 636 C C . ILE A 1 80 ? 0.197 0.995 5.473 1.00 89.12 80 ILE A C 1
ATOM 638 O O . ILE A 1 80 ? -0.146 0.914 6.660 1.00 89.12 80 ILE A O 1
ATOM 642 N N . PRO A 1 81 ? 1.285 1.706 5.111 1.00 88.19 81 PRO A N 1
ATOM 643 C CA . PRO A 1 81 ? 2.070 2.497 6.056 1.00 88.19 81 PRO A CA 1
ATOM 644 C C . PRO A 1 81 ? 1.294 3.687 6.638 1.00 88.19 81 PRO A C 1
ATOM 646 O O . PRO A 1 81 ? 0.234 4.067 6.144 1.00 88.19 81 PRO A O 1
ATOM 649 N N . SER A 1 82 ? 1.834 4.310 7.691 1.00 88.31 82 SER A N 1
ATOM 650 C CA . SER A 1 82 ? 1.253 5.550 8.225 1.00 88.31 82 SER A CA 1
ATOM 651 C C . SER A 1 82 ? 1.432 6.721 7.263 1.00 88.31 82 SER A C 1
ATOM 653 O O . SER A 1 82 ? 2.384 6.747 6.484 1.00 88.31 82 SER A O 1
ATOM 655 N N . ASP A 1 83 ? 0.576 7.741 7.363 1.00 85.94 83 ASP A N 1
ATOM 656 C CA . ASP A 1 83 ? 0.670 8.925 6.498 1.00 85.94 83 ASP A CA 1
ATOM 657 C C . ASP A 1 83 ? 2.039 9.621 6.596 1.00 85.94 83 ASP A C 1
ATOM 659 O O . ASP A 1 83 ? 2.566 10.110 5.600 1.00 85.94 83 ASP A O 1
ATOM 663 N N . ASN A 1 84 ? 2.662 9.618 7.780 1.00 84.44 84 ASN A N 1
ATOM 664 C CA . ASN A 1 84 ? 4.014 10.153 7.968 1.00 84.44 84 ASN A CA 1
ATOM 665 C C . ASN A 1 84 ? 5.070 9.335 7.213 1.00 84.44 84 ASN A C 1
ATOM 667 O O . ASN A 1 84 ? 5.977 9.908 6.614 1.00 84.44 84 ASN A O 1
ATOM 671 N N . GLN A 1 85 ? 4.954 8.005 7.217 1.00 83.69 85 GLN A N 1
ATOM 672 C CA . GLN A 1 85 ? 5.851 7.137 6.454 1.00 83.69 85 GLN A CA 1
ATOM 673 C C . GLN A 1 85 ? 5.615 7.292 4.951 1.00 83.69 85 GLN A C 1
ATOM 675 O O . GLN A 1 85 ? 6.580 7.356 4.199 1.00 83.69 85 GLN A O 1
ATOM 680 N N . ILE A 1 86 ? 4.358 7.421 4.524 1.00 85.56 86 ILE A N 1
ATOM 681 C CA . ILE A 1 86 ? 4.007 7.680 3.127 1.00 85.56 86 ILE A CA 1
ATOM 682 C C . ILE A 1 86 ? 4.621 9.003 2.646 1.00 85.56 86 ILE A C 1
ATOM 684 O O . ILE A 1 86 ? 5.282 9.024 1.610 1.00 85.56 86 ILE A O 1
ATOM 688 N N . ARG A 1 87 ? 4.504 10.087 3.424 1.00 82.56 87 ARG A N 1
ATOM 689 C CA . ARG A 1 87 ? 5.149 11.375 3.109 1.00 82.56 87 ARG A CA 1
ATOM 690 C C . ARG A 1 87 ? 6.673 11.282 3.051 1.00 82.56 87 ARG A C 1
ATOM 692 O O . ARG A 1 87 ? 7.285 11.837 2.147 1.00 82.56 87 ARG A O 1
ATOM 699 N N . ALA A 1 88 ? 7.297 10.542 3.966 1.00 80.38 88 ALA A N 1
ATOM 700 C CA . ALA A 1 88 ? 8.747 10.346 3.952 1.00 80.38 88 ALA A CA 1
ATOM 701 C C . ALA A 1 88 ? 9.239 9.604 2.691 1.00 80.38 88 ALA A C 1
ATOM 703 O O . ALA A 1 88 ? 10.364 9.822 2.247 1.00 80.38 88 ALA A O 1
ATOM 704 N N . LEU A 1 89 ? 8.400 8.749 2.095 1.00 75.25 89 LEU A N 1
ATOM 705 C CA . LEU A 1 89 ? 8.709 8.032 0.855 1.00 75.25 89 LEU A CA 1
ATOM 706 C C . LEU A 1 89 ? 8.617 8.924 -0.388 1.00 75.25 89 LEU A C 1
ATOM 708 O O . LEU A 1 89 ? 9.332 8.680 -1.357 1.00 75.25 89 LEU A O 1
ATOM 712 N N . GLN A 1 90 ? 7.796 9.978 -0.354 1.00 66.69 90 GLN A N 1
ATOM 713 C CA . GLN A 1 90 ? 7.662 10.933 -1.461 1.00 66.69 90 GLN A CA 1
ATOM 714 C C . GLN A 1 90 ? 8.964 11.717 -1.715 1.00 66.69 90 GLN A C 1
ATOM 716 O O . GLN A 1 90 ? 9.209 12.145 -2.837 1.00 66.69 90 GLN A O 1
ATOM 721 N N . GLY A 1 91 ? 9.842 11.836 -0.710 1.00 59.22 91 GLY A N 1
ATOM 722 C CA . GLY A 1 91 ? 11.168 12.457 -0.835 1.00 59.22 91 GLY A CA 1
ATOM 723 C C . GLY A 1 91 ? 12.289 11.531 -1.330 1.00 59.22 91 GLY A C 1
ATOM 724 O O . GLY A 1 91 ? 13.435 11.964 -1.412 1.00 59.22 91 GLY A O 1
ATOM 725 N N . LEU A 1 92 ? 12.007 10.254 -1.628 1.00 52.69 92 LEU A N 1
ATOM 726 C CA . LEU A 1 92 ? 13.027 9.286 -2.070 1.00 52.69 92 LEU A CA 1
ATOM 727 C C . LEU A 1 92 ? 13.243 9.253 -3.585 1.00 52.69 92 LEU A C 1
ATOM 729 O O . LEU A 1 92 ? 14.170 8.580 -4.039 1.00 52.69 92 LEU A O 1
ATOM 733 N N . CYS A 1 93 ? 12.435 9.980 -4.356 1.00 46.28 93 CYS A N 1
ATOM 734 C CA . CYS A 1 93 ? 12.721 10.230 -5.759 1.00 46.28 93 CYS A CA 1
ATOM 735 C C . CYS A 1 93 ? 13.745 11.376 -5.822 1.00 46.28 93 CYS A C 1
ATOM 737 O O . CYS A 1 93 ? 13.403 12.498 -5.444 1.00 46.28 93 CYS A O 1
ATOM 739 N N . PRO A 1 94 ? 14.999 11.154 -6.266 1.00 43.72 94 PRO A N 1
ATOM 740 C CA . PRO A 1 94 ? 15.841 12.278 -6.648 1.00 43.72 94 PRO A CA 1
ATOM 741 C C . PRO A 1 94 ? 15.085 13.065 -7.722 1.00 43.72 94 PRO A C 1
ATOM 743 O O . PRO A 1 94 ? 14.349 12.464 -8.510 1.00 43.72 94 PRO A O 1
ATOM 746 N N . ALA A 1 95 ? 15.288 14.379 -7.802 1.00 44.84 95 ALA A N 1
ATOM 747 C CA . ALA A 1 95 ? 14.895 15.183 -8.959 1.00 44.84 95 ALA A CA 1
ATOM 748 C C . ALA A 1 95 ? 15.734 14.776 -10.194 1.00 44.84 95 ALA A C 1
ATOM 750 O O . ALA A 1 95 ? 16.516 15.546 -10.739 1.00 44.84 95 ALA A O 1
ATOM 751 N N . GLY A 1 96 ? 15.634 13.514 -10.600 1.00 44.06 96 GLY A N 1
ATOM 752 C CA . GLY A 1 96 ? 16.231 12.933 -11.784 1.00 44.06 96 GLY A CA 1
ATOM 753 C C . GLY A 1 96 ? 15.211 13.011 -12.899 1.00 44.06 96 GLY A C 1
ATOM 754 O O . GLY A 1 96 ? 14.481 12.058 -13.131 1.00 44.06 96 GLY A O 1
ATOM 755 N N . ARG A 1 97 ? 15.139 14.198 -13.507 1.00 41.69 97 ARG A N 1
ATOM 756 C CA . ARG A 1 97 ? 14.688 14.480 -14.873 1.00 41.69 97 ARG A CA 1
ATOM 757 C C . ARG A 1 97 ? 13.783 13.389 -15.481 1.00 41.69 97 ARG A C 1
ATOM 759 O O . ARG A 1 97 ? 14.234 12.578 -16.284 1.00 41.69 97 ARG A O 1
ATOM 766 N N . VAL A 1 98 ? 12.489 13.425 -15.158 1.00 41.53 98 VAL A N 1
ATOM 767 C CA . VAL A 1 98 ? 11.474 12.840 -16.044 1.00 41.53 98 VAL A CA 1
ATOM 768 C C . VAL A 1 98 ? 11.404 13.762 -17.260 1.00 41.53 98 VAL A C 1
ATOM 770 O O . VAL A 1 98 ? 10.637 14.719 -17.284 1.00 41.53 98 VAL A O 1
ATOM 773 N N . VAL A 1 99 ? 12.273 13.537 -18.246 1.00 39.25 99 VAL A N 1
ATOM 774 C CA . VAL A 1 99 ? 11.992 13.998 -19.608 1.00 39.25 99 VAL A CA 1
ATOM 775 C C . VAL A 1 99 ? 10.871 13.109 -20.120 1.00 39.25 99 VAL A C 1
ATOM 777 O O . VAL A 1 99 ? 11.095 11.992 -20.576 1.00 39.25 99 VAL A O 1
ATOM 780 N N . ALA A 1 100 ? 9.642 13.587 -19.961 1.00 35.75 100 ALA A N 1
ATOM 781 C CA . ALA A 1 100 ? 8.545 13.123 -20.781 1.00 35.75 100 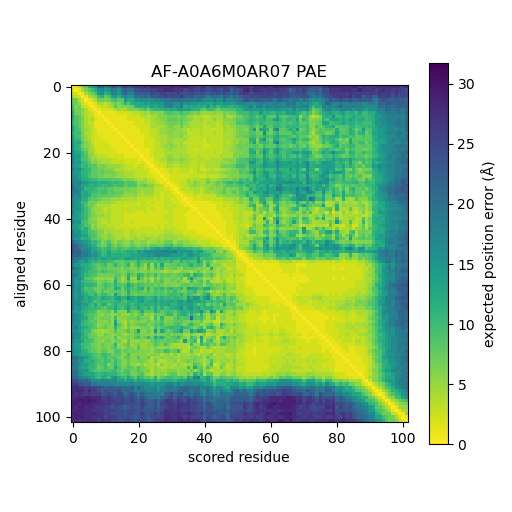ALA A CA 1
ATOM 782 C C . ALA A 1 100 ? 8.821 13.648 -22.194 1.00 35.75 100 ALA A C 1
ATOM 784 O O . ALA A 1 100 ? 8.587 14.821 -22.475 1.00 35.75 100 ALA A O 1
ATOM 785 N N . SER A 1 101 ? 9.389 12.806 -23.055 1.00 35.16 101 SER A N 1
ATOM 786 C CA . SER A 1 101 ? 9.243 13.007 -24.492 1.00 35.16 101 SER A CA 1
ATOM 787 C C . SER A 1 101 ? 7.816 12.602 -24.835 1.00 35.16 101 SER A C 1
ATOM 789 O O . SER A 1 101 ?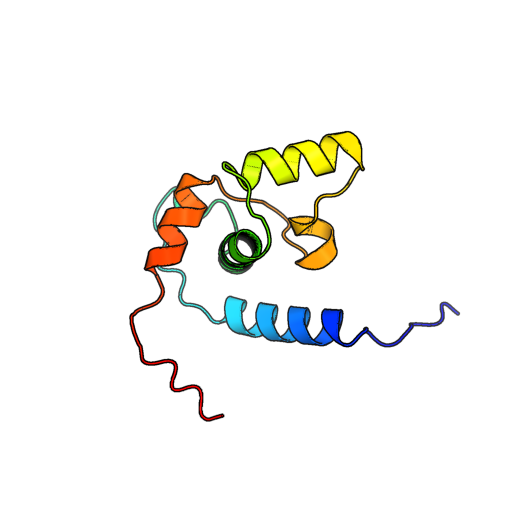 7.504 11.411 -24.879 1.00 35.16 101 SER A O 1
ATOM 791 N N . ILE A 1 102 ? 6.960 13.608 -24.980 1.00 44.22 102 ILE A N 1
ATOM 792 C CA . ILE A 1 102 ? 5.696 13.525 -25.709 1.00 44.22 102 ILE A CA 1
ATOM 793 C C . ILE A 1 102 ? 5.911 14.288 -27.011 1.00 44.22 102 ILE A C 1
ATOM 795 O O . ILE A 1 102 ? 6.532 15.373 -26.928 1.00 44.22 102 ILE A O 1
#

Solvent-accessible surface area (backbone atoms only — not comparable to full-atom values): 6408 Å² total; per-residue (Å²): 134,84,82,78,74,77,77,50,72,65,54,50,52,47,51,54,50,51,57,55,43,62,70,54,82,73,81,69,62,77,86,69,60,84,50,56,62,41,27,44,51,53,49,41,55,50,49,82,77,45,102,51,101,42,58,47,60,52,37,51,50,35,26,75,76,67,75,52,22,64,54,41,75,73,68,62,36,87,51,82,58,52,57,69,57,32,56,60,54,68,69,69,62,72,96,69,76,83,76,77,85,123

pLDDT: mean 78.36, std 15.13, range [35.16, 93.12]

Sequence (102 aa):
MKLHKPPGLFDTIVSYFRSCLKSLTDKRKGKNKRYTMEDAALSAFGVFFTQTPSFLAYQRQMEKSKGLSNAQSLFGVHQIPSDNQIRALQGLCPAGRVVASI

Mean predicted aligned error: 9.99 Å

=== Feature glossary ===
Key to the feature types in this record:

— What the protein is —

Primary structure: the covalent order of the twenty standard amino acids along the backbone. Two proteins with the same sequence will (almost always) fold to the same structure; two with 30% identity often share a fold but not the details.

Database cross-references. InterPro integrates a dozen domain/family signature databases into unified entries with residue-range hits. GO terms attach function/process/location labels with evidence codes. CATH codes position the fold in a four-level structural taxonomy. Organism is the NCBI-taxonomy species name.

— Where its atoms are —

The mmCIF block holds the 3D Cartesian coordinates of each backbone atom (N, Cα, C, O) in ångströms. mmCIF is the PDB's canonical archive format — a tagged-loop text representation of the atomic model.

Six rendered views show the 3D structure from the faces of a cube — i.e. along ±x, ±y, ±z. Rendering representation is drawn randomly per protein from cartoon (secondary-structure ribbons), sticks (backbone bonds), or molecular surface; coloring is either N→C rainbow (blue at the N-terminus through red at the C-terminus) or one color per chain.

— Local backbone conformation —

DSSP 8-state secondary structure assigns each residue one of H (α-helix), G (3₁₀-helix), I (π-helix), E (extended β-strand), B (isolated β-bridge), T (hydrogen-bonded turn), S (bend), or '-' (coil). The assignment is computed from backbone hydrogen-bond geometry via the Kabsch–Sander algorithm.

P-SEA three-state annotation labels each residue as helix, strand, or coil based purely on the geometry of the Cα trace. It serves as a fallback when the full backbone (and thus DSSP) is unavailable.

The φ/ψ torsion pair specifies the backbone conformation at each residue. φ rotates about the N–Cα bond, ψ about the Cα–C bond. Steric clashes forbid most of the (φ, ψ) plane — the allowed regions (α-helix basin, β-sheet basin, left-handed helix) are the Ramachandran-allowed regions.

— Global shape and packing —

The geometric summary reports three shape descriptors. Rg (radius of gyration) measures how spread out the Cα atoms are about their centre of mass; compact globular proteins have small Rg, elongated or unfolded ones large. Cα contacts (<8 Å, |i−j|>4) count long-range residue pairs in spatial proximity — high for tightly packed folds, near zero for rods or random coil. The bounding-box extents give the protein's footprint along x, y, z in Å.

Accessible surface area quantifies burial. A residue with SASA near zero is packed into the hydrophobic core; one with SASA >100 Å² sits on the surface. Computed here via the Shrake–Rupley numerical algorithm with a 1.4 Å probe.

Plot images: a contact map (which residues are close in 3D, as an N×N binary image), a Ramachandran scatter (backbone torsion angles, revealing secondary-structure composition at a glance), and — for AlphaFold structures — a PAE heatmap (pairwise prediction confidence).

— Structural neighborhood —

The Foldseek 3Di string encodes local tertiary geometry as a 20-letter alphabet — one character per residue — derived from the relative positions of nearby Cα atoms. Unlike the amino-acid sequence, 3Di is a direct function of the 3D structure, so two proteins with the same fold have similar 3Di strings even at low sequence identity.

Nearest PDB neighbors are the top structural matches found by Foldseek when searching this structure against the entire Protein Data Bank. Each hit reports a TM-score (0 to 1; >0.5 almost always implies the same fold) and an E-value. These are *structural* homologs — they may share no detectable sequence similarity.

— Confidence and disorder —

For AlphaFold models, the B-fact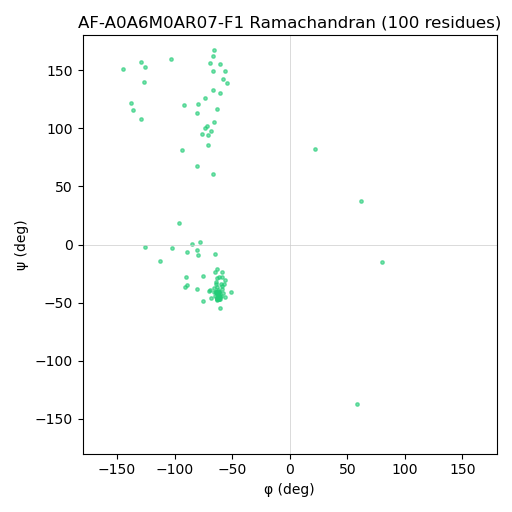or field carries pLDDT — the model's own estimate of local accuracy on a 0–100 scale. Regions with pLDDT<50 should be treated as essentially unmodeled; they often correspond to intrinsically disordered segments.

B-factor (Debye–Waller factor) reflects atomic displacement in the crystal lattice. It is an experimental observable (units Å²), not a prediction; low values mean the atom is pinned down, high values mean it moves or is heterogeneous across the crystal.

Predicted aligned error is AlphaFold's pairwise confidence. Unlike pLDDT (per-residue), PAE is per-residue-pair and captures whether two parts of the structure are correctly placed relative to each other. Units are ångströms of expected positional error.